Protein AF-A0A659P362-F1 (afdb_monomer_lite)

Sequence (43 aa):
LRDLGHITLRFDGLREAEFPGTVHVAGPVPDDIAPGCILTFVA

Structure (mmCIF, N/CA/C/O backbone):
data_AF-A0A659P362-F1
#
_entry.id   AF-A0A659P362-F1
#
loop_
_atom_site.group_PDB
_atom_site.id
_atom_site.type_symbol
_atom_site.label_atom_id
_atom_site.label_alt_id
_atom_site.label_comp_id
_atom_site.label_asym_id
_atom_site.label_entity_id
_atom_site.label_seq_id
_atom_site.pdbx_PDB_ins_code
_atom_site.Cartn_x
_atom_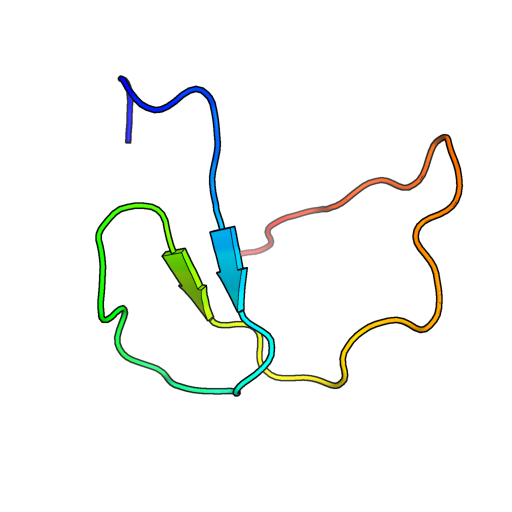site.Cartn_y
_atom_site.Cartn_z
_atom_site.occupancy
_atom_site.B_iso_or_equiv
_atom_site.auth_seq_id
_atom_site.auth_comp_id
_atom_site.auth_asym_id
_atom_site.auth_atom_id
_atom_site.pdbx_PDB_model_num
ATOM 1 N N . LEU A 1 1 ? -6.472 16.972 -0.166 1.00 52.81 1 LEU A N 1
ATOM 2 C CA . LEU A 1 1 ? -5.650 15.972 -0.889 1.00 52.81 1 LEU A CA 1
ATOM 3 C C . LEU A 1 1 ? -4.765 16.570 -1.995 1.00 52.81 1 LEU A C 1
ATOM 5 O O . LEU A 1 1 ? -4.175 15.807 -2.741 1.00 52.81 1 LEU A O 1
ATOM 9 N N . ARG A 1 2 ? -4.675 17.903 -2.145 1.00 52.31 2 ARG A N 1
ATOM 10 C CA . ARG A 1 2 ? -4.004 18.533 -3.298 1.00 52.31 2 ARG A CA 1
ATOM 11 C C . ARG A 1 2 ? -2.488 18.725 -3.119 1.00 52.31 2 ARG A C 1
ATOM 13 O O . ARG A 1 2 ? -1.815 18.943 -4.114 1.00 52.31 2 ARG A O 1
ATOM 20 N N . ASP A 1 3 ? -1.976 18.570 -1.894 1.00 58.34 3 ASP A N 1
ATOM 21 C CA . ASP A 1 3 ? -0.577 18.883 -1.550 1.00 58.34 3 ASP A CA 1
ATOM 22 C C . ASP A 1 3 ? 0.281 17.657 -1.175 1.00 58.34 3 ASP A C 1
ATOM 24 O O . ASP A 1 3 ? 1.489 17.786 -1.001 1.00 58.34 3 ASP A O 1
ATOM 28 N N . LEU A 1 4 ? -0.309 16.459 -1.053 1.00 56.75 4 LEU A N 1
ATOM 29 C CA . LEU A 1 4 ? 0.440 15.225 -0.792 1.00 56.75 4 LEU A CA 1
ATOM 30 C C . LEU A 1 4 ? 0.646 14.462 -2.106 1.00 56.75 4 LEU A C 1
ATOM 32 O O . LEU A 1 4 ? -0.290 13.877 -2.642 1.00 56.75 4 LEU A O 1
ATOM 36 N N . GLY A 1 5 ? 1.884 14.433 -2.606 1.00 72.31 5 GLY A N 1
ATOM 37 C CA . GLY A 1 5 ? 2.282 13.618 -3.765 1.00 72.31 5 GLY A CA 1
ATOM 38 C C . GLY A 1 5 ? 2.308 12.105 -3.498 1.00 72.31 5 GLY A C 1
ATOM 39 O O . GLY A 1 5 ? 2.630 11.331 -4.397 1.00 72.31 5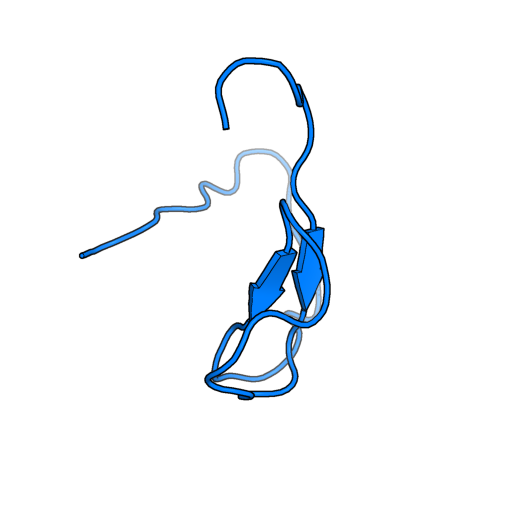 GLY A O 1
ATOM 40 N N . HIS A 1 6 ? 1.974 11.682 -2.275 1.00 84.06 6 HIS A N 1
ATOM 41 C CA . HIS A 1 6 ? 1.949 10.291 -1.837 1.00 84.06 6 HIS A CA 1
ATOM 42 C C . HIS A 1 6 ? 0.699 10.017 -1.000 1.00 84.06 6 HIS A C 1
ATOM 44 O O . HIS A 1 6 ? 0.211 10.892 -0.286 1.00 84.06 6 HIS A O 1
ATOM 50 N N . ILE A 1 7 ? 0.210 8.784 -1.064 1.00 86.06 7 ILE A N 1
ATOM 51 C CA . ILE A 1 7 ? -0.855 8.264 -0.205 1.00 86.06 7 ILE A CA 1
ATOM 52 C C . ILE A 1 7 ? -0.401 6.937 0.398 1.00 86.06 7 ILE A C 1
ATOM 54 O O .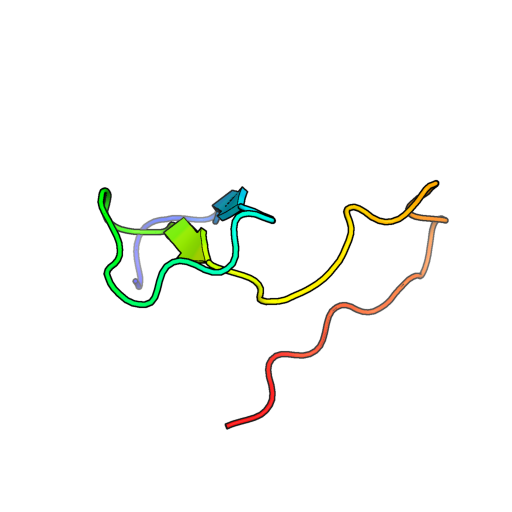 ILE A 1 7 ? 0.448 6.251 -0.175 1.00 86.06 7 ILE A O 1
ATOM 58 N N . THR A 1 8 ? -0.993 6.565 1.527 1.00 87.69 8 THR A N 1
ATOM 59 C CA . THR A 1 8 ? -0.735 5.289 2.200 1.00 87.69 8 THR A CA 1
ATOM 60 C C . THR A 1 8 ? -1.930 4.367 2.004 1.00 87.69 8 THR A C 1
ATOM 62 O O . THR A 1 8 ? -3.047 4.725 2.367 1.00 87.69 8 THR A O 1
ATOM 65 N N . LEU A 1 9 ? -1.709 3.169 1.463 1.00 88.62 9 LEU A N 1
ATOM 66 C CA . LEU A 1 9 ? -2.713 2.103 1.452 1.00 88.62 9 LEU A CA 1
ATOM 67 C C . LEU A 1 9 ? -2.491 1.201 2.668 1.00 88.62 9 LEU A C 1
ATOM 69 O O . LEU A 1 9 ? -1.392 0.678 2.852 1.00 88.62 9 LEU A O 1
ATOM 73 N N . ARG A 1 10 ? -3.521 1.014 3.497 1.00 90.50 10 ARG A N 1
ATOM 74 C CA . ARG A 1 10 ? -3.468 0.171 4.698 1.00 90.50 10 ARG A CA 1
ATOM 75 C C . ARG A 1 10 ? -4.501 -0.948 4.585 1.00 90.50 10 ARG A C 1
ATOM 77 O O . ARG A 1 10 ? -5.696 -0.693 4.523 1.00 90.50 10 ARG A O 1
ATOM 84 N N . PHE A 1 11 ? -4.034 -2.190 4.540 1.00 90.19 11 PHE A N 1
ATOM 85 C CA . PHE A 1 11 ? -4.869 -3.383 4.362 1.00 90.19 11 PHE A CA 1
ATOM 86 C C . PHE A 1 11 ? -5.322 -3.935 5.718 1.00 90.19 11 PHE A C 1
ATOM 88 O O . PHE A 1 11 ? -4.830 -4.959 6.186 1.00 90.19 11 PHE A O 1
ATOM 95 N N . ASP A 1 12 ? -6.210 -3.210 6.391 1.00 90.94 12 ASP A N 1
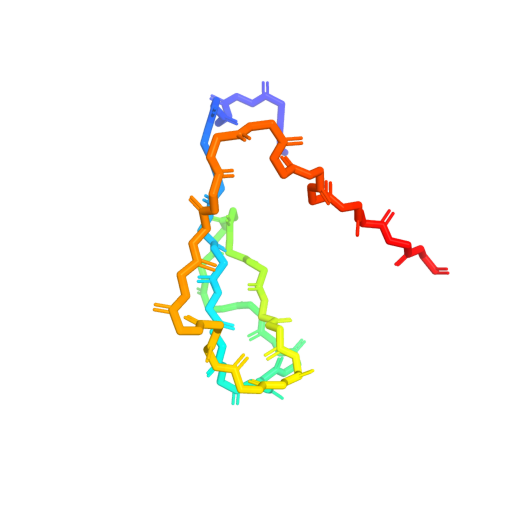ATOM 96 C CA . ASP A 1 12 ? -6.733 -3.582 7.712 1.00 90.94 12 ASP A CA 1
ATOM 97 C C . ASP A 1 12 ? -8.268 -3.608 7.785 1.00 90.94 12 ASP A C 1
ATOM 99 O O . ASP A 1 12 ? -8.831 -3.961 8.819 1.00 90.94 12 ASP A O 1
A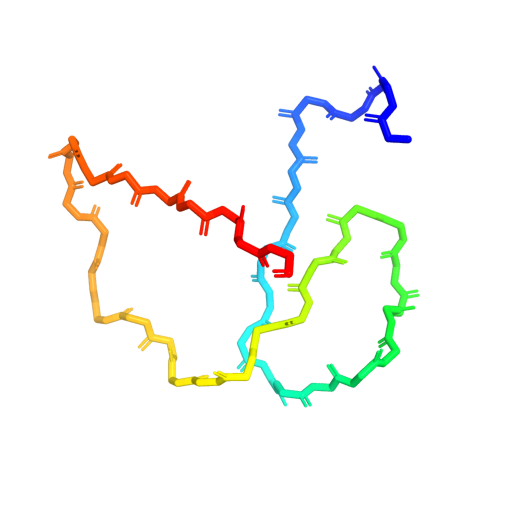TOM 103 N N . GLY A 1 13 ? -8.952 -3.237 6.698 1.00 86.94 13 GLY A N 1
ATOM 104 C CA . GLY A 1 13 ? -10.410 -3.227 6.610 1.00 86.94 13 GLY A CA 1
ATOM 105 C C . GLY A 1 13 ? -11.129 -2.216 7.509 1.00 86.94 13 GLY A C 1
ATOM 106 O O . GLY A 1 13 ? -12.353 -2.308 7.641 1.00 86.94 13 GLY A O 1
ATOM 107 N N . LEU A 1 14 ? -10.427 -1.257 8.123 1.00 89.69 14 LEU A N 1
ATOM 108 C CA . LEU A 1 14 ? -11.083 -0.217 8.918 1.00 89.69 14 LEU A CA 1
ATOM 109 C C . LEU A 1 14 ? -11.864 0.757 8.022 1.00 89.69 14 LEU A C 1
ATOM 111 O O . LEU A 1 14 ? -11.542 0.963 6.856 1.00 89.69 14 LEU A O 1
ATOM 115 N N . ARG A 1 15 ? -12.933 1.349 8.567 1.00 83.00 15 ARG A N 1
ATOM 116 C CA . ARG A 1 15 ? -13.807 2.282 7.824 1.00 83.00 15 ARG A CA 1
ATOM 117 C C . ARG A 1 15 ? -13.475 3.751 8.067 1.00 83.00 15 ARG A C 1
ATOM 119 O O . ARG A 1 15 ? -13.856 4.591 7.260 1.00 83.00 15 ARG A O 1
ATOM 126 N N . GLU A 1 16 ? -12.793 4.052 9.166 1.00 83.19 16 GLU A N 1
ATOM 127 C CA . GLU A 1 16 ? -12.364 5.405 9.510 1.00 83.19 16 GLU A CA 1
ATOM 128 C C . GLU A 1 16 ? -10.867 5.555 9.288 1.00 83.19 16 GLU A C 1
ATOM 130 O O . GLU A 1 16 ? -10.073 4.734 9.744 1.00 83.19 16 GLU A O 1
ATOM 135 N N . ALA A 1 17 ? -10.501 6.625 8.582 1.00 74.31 17 ALA A N 1
ATOM 136 C CA . ALA A 1 17 ? -9.113 6.989 8.381 1.00 74.31 17 ALA A CA 1
ATOM 137 C C . ALA A 1 17 ? -8.538 7.605 9.658 1.00 74.31 17 ALA A C 1
ATOM 139 O O . ALA A 1 17 ? -9.024 8.627 10.136 1.00 74.31 17 ALA A O 1
ATOM 140 N N . GLU A 1 18 ? -7.470 7.001 10.170 1.00 78.25 18 GLU A N 1
ATOM 141 C CA . GLU A 1 18 ? -6.763 7.488 11.360 1.00 78.25 18 GLU A CA 1
ATOM 142 C C . GLU A 1 18 ? -5.892 8.720 11.047 1.00 78.25 18 GLU A C 1
ATOM 144 O O . GLU A 1 18 ? -5.748 9.619 11.873 1.00 78.25 18 GLU A O 1
ATOM 149 N N . PHE A 1 19 ? -5.355 8.798 9.820 1.00 79.81 19 PHE A N 1
ATOM 150 C CA . PHE A 1 19 ? -4.476 9.879 9.368 1.00 79.81 19 PHE A CA 1
ATOM 151 C C . PHE A 1 19 ? -4.861 10.388 7.970 1.00 79.81 19 PHE A C 1
ATOM 153 O O . PHE A 1 19 ? -5.223 9.589 7.096 1.00 79.81 19 PHE A O 1
ATOM 160 N N . PRO A 1 20 ? -4.731 11.702 7.701 1.00 79.62 20 PRO A N 1
ATOM 161 C CA . PRO A 1 20 ? -4.979 12.254 6.374 1.00 79.62 20 PRO A CA 1
ATOM 162 C C . PRO A 1 20 ? -4.038 11.628 5.335 1.00 79.62 20 PRO A C 1
ATOM 164 O O . PRO A 1 20 ? -2.844 11.477 5.574 1.00 79.62 20 PRO A O 1
ATOM 167 N N . GLY A 1 21 ? -4.578 11.274 4.165 1.00 83.44 21 GLY A N 1
ATOM 168 C CA . GLY A 1 21 ? -3.810 10.622 3.095 1.00 83.44 21 GLY A CA 1
ATOM 169 C C . GLY A 1 21 ? -3.689 9.098 3.226 1.00 83.44 21 GLY A C 1
ATOM 170 O O . GLY A 1 21 ? -3.006 8.486 2.407 1.00 83.44 21 GLY A O 1
ATOM 171 N N . THR A 1 22 ? -4.363 8.483 4.205 1.00 87.25 22 THR A N 1
ATOM 172 C CA . THR A 1 22 ? -4.472 7.021 4.327 1.00 87.25 22 THR A CA 1
ATOM 173 C C . THR A 1 22 ? -5.782 6.520 3.727 1.00 87.25 22 THR A C 1
ATOM 175 O O . THR A 1 22 ? -6.848 7.073 3.999 1.00 87.25 22 THR A O 1
ATOM 178 N N . VAL A 1 23 ? -5.707 5.454 2.934 1.00 87.00 23 VAL A N 1
ATOM 179 C CA . VAL A 1 23 ? -6.859 4.706 2.427 1.00 87.00 23 VAL A CA 1
ATOM 180 C C . VAL A 1 23 ? -6.833 3.319 3.051 1.00 87.00 23 VAL A C 1
ATOM 182 O O . VAL A 1 23 ? -5.881 2.560 2.862 1.00 87.00 23 VAL A O 1
ATOM 185 N N . HIS A 1 24 ? -7.891 2.995 3.786 1.00 89.06 24 HIS A N 1
ATOM 186 C CA . HIS A 1 24 ? -8.080 1.670 4.355 1.00 89.06 24 HIS A CA 1
ATOM 187 C C . HIS A 1 24 ? -8.723 0.757 3.313 1.00 89.06 24 HIS A C 1
ATOM 189 O O . HIS A 1 24 ? -9.777 1.065 2.754 1.00 89.06 24 HIS A O 1
ATOM 195 N N . VAL A 1 25 ? -8.055 -0.353 3.023 1.00 89.25 25 VAL A N 1
ATOM 196 C CA . VAL A 1 25 ? -8.467 -1.329 2.019 1.00 89.25 25 VAL A CA 1
ATOM 197 C C . VAL A 1 25 ? -9.037 -2.541 2.742 1.00 89.25 25 VAL A C 1
ATOM 199 O O . VAL A 1 25 ? -8.382 -3.143 3.594 1.00 89.25 25 VAL A O 1
ATOM 202 N N . ALA A 1 26 ? -10.269 -2.904 2.396 1.00 88.62 26 ALA A N 1
ATOM 203 C CA . ALA A 1 26 ? -10.870 -4.155 2.829 1.00 88.62 26 ALA A CA 1
ATOM 204 C C . ALA A 1 26 ? -10.366 -5.289 1.927 1.00 88.62 26 ALA A C 1
ATOM 206 O O . ALA A 1 26 ? -10.797 -5.416 0.783 1.00 88.62 26 ALA A O 1
ATOM 207 N N . GLY A 1 27 ? -9.434 -6.095 2.430 1.00 86.06 27 GLY A N 1
ATOM 208 C CA . GLY A 1 27 ? -8.861 -7.217 1.690 1.00 86.06 27 GLY A CA 1
ATOM 209 C C . GLY A 1 27 ? -7.467 -7.596 2.187 1.00 86.06 27 GLY A C 1
ATOM 210 O O . GLY A 1 27 ? -6.900 -6.886 3.019 1.00 86.06 27 GLY A O 1
ATOM 211 N N . PRO A 1 28 ? -6.917 -8.720 1.702 1.00 88.44 28 PRO A N 1
ATOM 212 C CA . PRO A 1 28 ? -5.562 -9.131 2.037 1.00 88.44 28 PRO A CA 1
ATOM 213 C C . PRO A 1 28 ? -4.525 -8.193 1.410 1.00 88.44 28 PRO A C 1
ATOM 215 O O . PRO A 1 28 ? -4.766 -7.582 0.367 1.00 88.44 28 PRO A O 1
ATOM 218 N N . VAL A 1 29 ? -3.349 -8.127 2.035 1.00 90.12 29 VAL A N 1
ATOM 219 C CA . VAL A 1 29 ? -2.161 -7.530 1.415 1.00 90.12 29 VAL A CA 1
ATOM 220 C C . VAL A 1 29 ? -1.800 -8.374 0.183 1.00 90.12 29 VAL A C 1
ATOM 222 O O . VAL A 1 29 ? -1.737 -9.597 0.311 1.00 90.12 29 VAL A O 1
ATOM 225 N N . PRO A 1 30 ? -1.589 -7.772 -0.999 1.00 88.88 30 PRO A N 1
ATOM 226 C CA . PRO A 1 30 ? -1.123 -8.511 -2.167 1.00 88.88 30 PRO A CA 1
ATOM 227 C C . PRO A 1 30 ? 0.298 -9.043 -1.941 1.00 88.88 30 PRO A C 1
ATOM 229 O O . PRO A 1 30 ? 1.128 -8.350 -1.356 1.00 88.88 30 PRO A O 1
ATOM 232 N N . ASP A 1 31 ? 0.585 -10.248 -2.439 1.00 91.50 31 ASP A N 1
ATOM 233 C CA . ASP A 1 31 ? 1.901 -10.887 -2.280 1.00 91.50 31 ASP A CA 1
ATOM 234 C C . ASP A 1 31 ? 3.028 -10.130 -3.011 1.00 91.50 31 ASP A C 1
ATOM 236 O O . ASP A 1 31 ? 4.172 -10.147 -2.562 1.00 91.50 31 ASP A O 1
ATOM 240 N N . ASP A 1 32 ? 2.711 -9.454 -4.124 1.00 90.50 32 ASP A N 1
ATOM 241 C CA . ASP A 1 32 ? 3.648 -8.625 -4.892 1.00 90.50 32 ASP A CA 1
ATOM 242 C C . ASP A 1 32 ? 2.914 -7.524 -5.686 1.00 90.50 32 ASP A C 1
ATOM 244 O O . ASP A 1 32 ? 1.722 -7.638 -5.996 1.00 90.50 32 ASP A O 1
ATOM 248 N N . ILE A 1 33 ? 3.633 -6.459 -6.049 1.00 88.44 33 ILE A N 1
ATOM 249 C CA . ILE A 1 33 ? 3.177 -5.421 -6.981 1.00 88.44 33 ILE A CA 1
ATOM 250 C C . ILE A 1 33 ? 4.165 -5.348 -8.146 1.00 88.44 33 ILE A C 1
ATOM 252 O O . ILE A 1 33 ? 5.180 -4.653 -8.095 1.00 88.44 33 ILE A O 1
ATOM 256 N N . ALA A 1 34 ? 3.831 -6.045 -9.230 1.00 93.06 34 ALA A N 1
ATOM 257 C CA . ALA A 1 34 ? 4.670 -6.084 -10.419 1.00 93.06 34 ALA A CA 1
ATOM 258 C C . ALA A 1 34 ? 4.748 -4.714 -11.132 1.00 93.06 34 ALA A C 1
ATOM 260 O O . ALA A 1 34 ? 3.768 -3.954 -11.149 1.00 93.06 34 ALA A O 1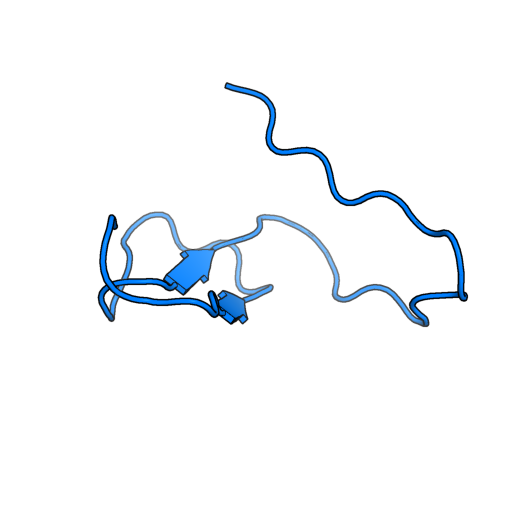
ATOM 261 N N . PRO A 1 35 ? 5.874 -4.400 -11.802 1.00 93.62 35 PRO A N 1
ATOM 262 C CA . PRO A 1 35 ? 5.973 -3.225 -12.661 1.00 93.62 35 PRO A CA 1
ATOM 263 C C . PRO A 1 35 ? 4.869 -3.202 -13.726 1.00 93.62 35 PRO A C 1
ATOM 265 O O . PRO A 1 35 ? 4.611 -4.202 -14.392 1.00 93.62 35 PRO A O 1
ATOM 268 N N . GLY A 1 36 ? 4.225 -2.046 -13.897 1.00 93.38 36 GLY A N 1
ATOM 269 C CA . GLY A 1 36 ? 3.097 -1.879 -14.821 1.00 93.38 36 GLY A CA 1
ATOM 270 C C . GLY A 1 36 ? 1.726 -2.228 -14.231 1.00 93.38 36 GLY A C 1
ATOM 271 O O . GLY A 1 36 ? 0.722 -2.062 -14.920 1.00 93.38 36 GLY A O 1
ATOM 272 N N . CYS A 1 37 ? 1.656 -2.663 -12.969 1.00 91.50 37 CYS A N 1
ATOM 273 C CA . CYS A 1 37 ? 0.386 -2.834 -12.269 1.00 91.50 37 CYS A CA 1
ATOM 274 C C . CYS A 1 37 ? -0.357 -1.491 -12.134 1.00 91.50 37 CYS A C 1
ATOM 276 O O . CYS A 1 37 ? 0.250 -0.452 -11.866 1.00 91.50 37 CYS A O 1
ATOM 278 N N . ILE A 1 38 ? -1.680 -1.516 -12.314 1.00 88.44 38 ILE A N 1
ATOM 279 C CA . ILE A 1 38 ? -2.543 -0.334 -12.237 1.00 88.44 38 ILE A CA 1
ATOM 280 C C . ILE A 1 38 ? -3.425 -0.451 -10.997 1.00 88.44 38 ILE A C 1
ATOM 282 O O . ILE A 1 38 ? -4.284 -1.327 -10.910 1.00 88.44 38 ILE A O 1
ATOM 286 N N . LEU A 1 39 ? -3.247 0.474 -10.057 1.00 84.81 39 LEU A N 1
ATOM 287 C CA . LEU A 1 39 ? -4.127 0.628 -8.902 1.00 84.81 39 LEU A CA 1
ATOM 288 C C . LEU A 1 39 ? -5.261 1.590 -9.268 1.00 84.81 39 LEU A C 1
ATOM 290 O O . LEU A 1 39 ? -5.016 2.763 -9.547 1.00 84.81 39 LEU A O 1
ATOM 294 N N . THR A 1 40 ? -6.500 1.092 -9.278 1.00 83.25 40 THR A N 1
ATOM 295 C CA . THR A 1 40 ? -7.692 1.887 -9.616 1.00 83.25 40 THR A CA 1
ATOM 296 C C . THR A 1 40 ? -8.560 2.085 -8.382 1.00 83.25 40 THR A C 1
ATOM 298 O O . THR A 1 40 ? -8.943 1.117 -7.731 1.00 83.25 40 THR A O 1
ATOM 301 N N . PHE A 1 41 ? -8.911 3.335 -8.090 1.00 78.25 41 PHE A N 1
ATOM 302 C CA . PHE A 1 41 ? -9.892 3.670 -7.062 1.00 78.25 41 PHE A CA 1
ATOM 303 C C . PHE A 1 41 ? -11.266 3.774 -7.720 1.00 78.25 41 PHE A C 1
ATOM 305 O O . PHE A 1 41 ? -11.487 4.647 -8.559 1.00 78.25 41 PHE A O 1
ATOM 312 N N . VAL A 1 42 ? -12.169 2.865 -7.362 1.00 76.88 42 VAL A N 1
ATOM 313 C CA . VAL A 1 42 ? -13.566 2.872 -7.814 1.00 76.88 42 VAL A CA 1
ATOM 314 C C . VAL A 1 42 ? -14.456 3.407 -6.692 1.00 76.88 42 VAL A C 1
ATOM 316 O O . VAL A 1 42 ? -14.228 3.082 -5.527 1.00 76.88 42 VAL A O 1
ATOM 319 N N . ALA A 1 43 ? -15.402 4.276 -7.049 1.00 59.72 43 ALA A N 1
ATOM 320 C CA . ALA A 1 43 ? -16.354 4.905 -6.132 1.00 59.72 43 ALA A CA 1
ATOM 321 C C . ALA A 1 43 ? -17.635 4.077 -5.986 1.00 59.72 43 ALA A C 1
ATOM 323 O O . ALA A 1 43 ? -18.029 3.438 -6.990 1.00 59.72 43 ALA A O 1
#

Radius of gyration: 11.61 Å; chains: 1; bounding box: 22×30×26 Å

Foldseek 3Di:
DVPDPAAAEAAPPDPDDPDPRYDYDPDDDDPDDDPPDDDDDDD

pLDDT: mean 82.72, std 10.92, range [52.31, 93.62]

InterPro domains:
  IPR004716 Phosphotransferase system, glucitol/sorbitol-specific IIA component [PF03829] (1-37)
  IPR004716 Phosphotransferase system, glucitol/sorbitol-specific IIA component [PTHR40398] (1-42)
  IPR036665 Phosphotransferase system, glucitol/sorbitol-specific IIA component superfamily [G3DSA:2.40.33.40] (1-43)
  IPR036665 Phosphotransferase system, glucitol/sorbitol-specific IIA component superfamily [SSF141530] (1-41)

Secondary structure (DSSP, 8-state):
--S-S--EEE-S--SS-SSTTEEE-SSPPPS---TT-------

Organism: NCBI:txid1960126